Protein AF-A0A535M8W9-F1 (afdb_monomer_lite)

pLDDT: mean 73.96, std 9.8, range [46.84, 91.44]

Structure (mmCIF, N/CA/C/O backbone):
data_AF-A0A535M8W9-F1
#
_entry.id   AF-A0A535M8W9-F1
#
loop_
_atom_site.group_PDB
_atom_site.id
_atom_site.type_symbol
_atom_site.label_atom_id
_atom_site.label_alt_id
_atom_site.label_comp_id
_atom_site.label_asym_id
_atom_site.label_entity_id
_atom_site.label_seq_id
_atom_site.pdbx_PDB_ins_code
_atom_site.Cartn_x
_atom_site.Cartn_y
_atom_site.Cartn_z
_atom_site.occupancy
_atom_site.B_iso_or_equiv
_atom_site.auth_seq_id
_atom_site.auth_comp_id
_atom_site.auth_asym_id
_atom_site.auth_atom_id
_atom_site.pdbx_PDB_model_num
ATOM 1 N N . MET A 1 1 ? 6.284 -7.553 -23.429 1.00 46.84 1 MET A N 1
ATOM 2 C CA . MET A 1 1 ? 5.175 -8.367 -22.870 1.00 46.84 1 MET A CA 1
ATOM 3 C C . MET A 1 1 ? 5.390 -8.803 -21.412 1.00 46.84 1 MET A C 1
ATOM 5 O O . MET A 1 1 ? 4.402 -9.049 -20.735 1.00 46.84 1 MET A O 1
ATOM 9 N N . THR A 1 2 ? 6.622 -8.882 -20.888 1.00 54.06 2 THR A N 1
ATOM 10 C CA . THR A 1 2 ? 6.913 -9.329 -19.504 1.00 54.06 2 THR A CA 1
ATOM 11 C C . THR A 1 2 ? 6.487 -8.326 -18.425 1.00 54.06 2 THR A C 1
ATOM 13 O O . THR A 1 2 ? 5.847 -8.709 -17.450 1.00 54.06 2 THR A O 1
ATOM 16 N N . ALA A 1 3 ? 6.738 -7.032 -18.641 1.00 58.00 3 ALA A N 1
ATOM 17 C CA . ALA A 1 3 ? 6.417 -5.979 -17.673 1.00 58.00 3 ALA A CA 1
ATOM 18 C C . ALA A 1 3 ? 4.912 -5.873 -17.338 1.00 58.00 3 ALA A C 1
ATOM 20 O O . ALA A 1 3 ? 4.556 -5.556 -16.202 1.00 58.00 3 ALA A O 1
ATOM 21 N N . ASP A 1 4 ? 4.031 -6.169 -18.302 1.00 67.12 4 ASP A N 1
ATOM 22 C CA . ASP A 1 4 ? 2.573 -6.158 -18.107 1.00 67.12 4 ASP A CA 1
ATOM 23 C C . ASP A 1 4 ? 2.103 -7.270 -17.171 1.00 67.12 4 ASP A C 1
ATOM 25 O O . ASP A 1 4 ? 1.232 -7.054 -16.330 1.00 67.12 4 ASP A O 1
ATOM 29 N N . ARG A 1 5 ? 2.715 -8.457 -17.263 1.00 72.81 5 ARG A N 1
ATOM 30 C CA . ARG A 1 5 ? 2.385 -9.573 -16.368 1.00 72.81 5 ARG A CA 1
ATOM 31 C C . ARG A 1 5 ? 2.795 -9.265 -14.933 1.00 72.81 5 ARG A C 1
ATOM 33 O O . ARG A 1 5 ? 2.030 -9.563 -14.020 1.00 72.81 5 ARG A O 1
ATOM 40 N N . THR A 1 6 ? 3.948 -8.630 -14.729 1.00 73.88 6 THR A N 1
ATOM 41 C CA . THR A 1 6 ? 4.420 -8.216 -13.400 1.00 73.88 6 THR A CA 1
ATOM 42 C C . THR A 1 6 ? 3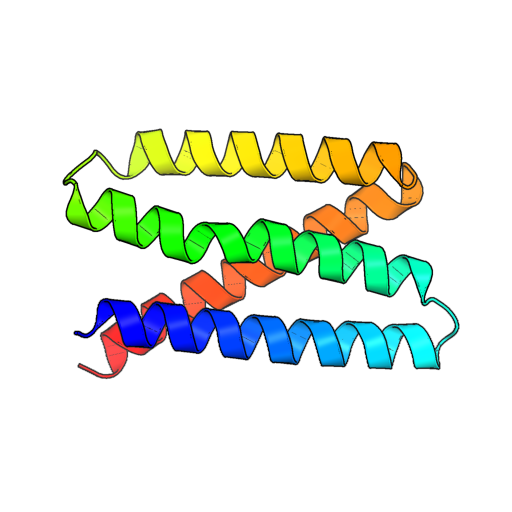.478 -7.203 -12.757 1.00 73.88 6 THR A C 1
ATOM 44 O O . THR A 1 6 ? 3.062 -7.395 -11.617 1.00 73.88 6 THR A O 1
ATOM 47 N N . VAL A 1 7 ? 3.078 -6.162 -13.497 1.00 73.06 7 VAL A N 1
ATOM 48 C CA . VAL A 1 7 ? 2.134 -5.149 -12.995 1.00 73.06 7 VAL A CA 1
ATOM 49 C C . VAL A 1 7 ? 0.763 -5.766 -12.729 1.00 73.06 7 VAL A C 1
ATOM 51 O O . VAL A 1 7 ? 0.189 -5.526 -11.672 1.00 73.06 7 VAL A O 1
ATOM 54 N N . ARG A 1 8 ? 0.264 -6.629 -13.621 1.00 78.38 8 ARG A N 1
ATOM 55 C CA . ARG A 1 8 ? -1.005 -7.343 -13.413 1.00 78.38 8 ARG A CA 1
ATOM 56 C C . ARG A 1 8 ? -0.966 -8.236 -12.172 1.00 78.38 8 ARG A C 1
ATOM 58 O O . ARG A 1 8 ? -1.919 -8.236 -11.403 1.00 78.38 8 ARG A O 1
ATOM 65 N N . THR A 1 9 ? 0.130 -8.962 -11.958 1.00 79.38 9 THR A N 1
ATOM 66 C CA . THR A 1 9 ? 0.308 -9.826 -10.779 1.00 79.38 9 THR A CA 1
ATOM 67 C C . THR A 1 9 ? 0.365 -8.999 -9.501 1.00 79.38 9 THR A C 1
ATOM 69 O O . THR A 1 9 ? -0.302 -9.343 -8.532 1.00 79.38 9 THR A O 1
ATOM 72 N N . ALA A 1 10 ? 1.089 -7.875 -9.516 1.00 76.19 10 ALA A N 1
ATOM 73 C CA . ALA A 1 10 ? 1.133 -6.950 -8.391 1.00 76.19 10 ALA A CA 1
ATOM 74 C C . ALA A 1 10 ? -0.259 -6.383 -8.074 1.00 76.19 10 ALA A C 1
ATOM 76 O O . ALA A 1 10 ? -0.684 -6.466 -6.932 1.00 76.19 10 ALA A O 1
ATOM 77 N N . ILE A 1 11 ? -1.003 -5.899 -9.077 1.00 78.38 11 ILE A N 1
ATOM 78 C CA . ILE A 1 11 ? -2.366 -5.370 -8.896 1.00 78.38 11 ILE A CA 1
ATOM 79 C C . ILE A 1 11 ? -3.294 -6.429 -8.291 1.00 78.38 11 ILE A C 1
ATOM 81 O O . ILE A 1 11 ? -3.999 -6.140 -7.327 1.00 78.38 11 ILE A O 1
ATOM 85 N N . VAL A 1 12 ? -3.282 -7.655 -8.825 1.00 82.44 12 VAL A N 1
ATOM 86 C CA . VAL A 1 12 ? -4.119 -8.751 -8.311 1.00 82.44 12 VAL A CA 1
ATOM 87 C C . VAL A 1 12 ? -3.722 -9.113 -6.880 1.00 82.44 12 VAL A C 1
ATOM 89 O O . VAL A 1 12 ? -4.594 -9.232 -6.026 1.00 82.44 12 VAL A O 1
ATOM 92 N N . ALA A 1 13 ? -2.425 -9.233 -6.590 1.00 82.12 13 ALA A N 1
ATOM 93 C CA . ALA A 1 13 ? -1.941 -9.531 -5.245 1.00 82.12 13 ALA A CA 1
ATOM 94 C C . ALA A 1 13 ? -2.315 -8.426 -4.245 1.00 82.12 13 ALA A C 1
ATOM 96 O O . ALA A 1 13 ? -2.795 -8.726 -3.155 1.00 82.12 13 ALA A O 1
ATOM 97 N N . THR A 1 14 ? -2.169 -7.152 -4.619 1.00 80.69 14 THR A N 1
ATOM 98 C CA . THR A 1 14 ? -2.563 -6.029 -3.760 1.00 80.69 14 THR A CA 1
ATOM 99 C C . THR A 1 14 ? -4.073 -5.985 -3.539 1.00 80.69 14 THR A C 1
ATOM 101 O O . THR A 1 14 ? -4.500 -5.740 -2.415 1.00 80.69 14 THR A O 1
ATOM 104 N N . ALA A 1 15 ? -4.885 -6.289 -4.556 1.00 80.88 15 ALA A N 1
ATOM 105 C CA . ALA A 1 15 ? -6.339 -6.377 -4.415 1.00 80.88 15 ALA A CA 1
ATOM 106 C C . ALA A 1 15 ? -6.764 -7.514 -3.471 1.00 80.88 15 ALA A C 1
ATOM 108 O O . ALA A 1 15 ? -7.621 -7.311 -2.615 1.00 80.88 15 ALA A O 1
ATOM 109 N N . VAL A 1 16 ? -6.136 -8.691 -3.576 1.00 86.69 16 VAL A N 1
ATOM 110 C CA . VAL A 1 16 ? -6.386 -9.819 -2.663 1.00 86.69 16 VAL A CA 1
ATOM 111 C C . VAL A 1 16 ? -6.025 -9.447 -1.224 1.00 86.69 16 VAL A C 1
ATOM 113 O O . VAL A 1 16 ? -6.806 -9.710 -0.311 1.00 86.69 16 VAL A O 1
ATOM 116 N N . VAL A 1 17 ? -4.874 -8.798 -1.020 1.00 84.94 17 VAL A N 1
ATOM 117 C CA . VAL A 1 17 ? -4.452 -8.332 0.309 1.00 84.94 17 VAL A CA 1
ATOM 118 C C . VAL A 1 17 ? -5.418 -7.285 0.863 1.00 84.94 17 VAL A C 1
ATOM 120 O O . VAL A 1 17 ? -5.790 -7.398 2.025 1.00 84.94 17 VAL A O 1
ATOM 123 N N . ALA A 1 18 ? -5.876 -6.329 0.052 1.00 81.19 18 ALA A N 1
ATOM 124 C CA . ALA A 1 18 ? -6.853 -5.326 0.480 1.00 81.19 18 ALA A CA 1
ATOM 125 C C . ALA A 1 18 ? -8.170 -5.975 0.937 1.00 81.19 18 ALA A C 1
ATOM 127 O O . ALA A 1 18 ? -8.629 -5.757 2.054 1.00 81.19 18 ALA A O 1
ATOM 128 N N . VAL A 1 19 ? -8.728 -6.892 0.135 1.00 86.38 19 VAL A N 1
ATOM 129 C CA . VAL A 1 19 ? -9.951 -7.624 0.513 1.00 86.38 19 VAL A CA 1
ATOM 130 C C . VAL A 1 19 ? -9.756 -8.411 1.814 1.00 86.38 19 VAL A C 1
ATOM 132 O O . VAL A 1 19 ? -10.630 -8.387 2.682 1.00 86.38 19 VAL A O 1
ATOM 135 N N . ALA A 1 20 ? -8.609 -9.076 1.985 1.00 88.19 20 ALA A N 1
ATOM 136 C CA . ALA A 1 20 ? -8.302 -9.826 3.202 1.00 88.19 20 ALA A CA 1
ATOM 137 C C . ALA A 1 20 ? -8.163 -8.916 4.435 1.00 88.19 20 ALA A C 1
ATOM 139 O O . ALA A 1 20 ? -8.682 -9.243 5.503 1.00 88.19 20 ALA A O 1
ATOM 140 N N . VAL A 1 21 ? -7.500 -7.765 4.291 1.00 84.94 21 VAL A N 1
ATOM 141 C CA . VAL A 1 21 ? -7.336 -6.771 5.361 1.00 84.94 21 VAL A CA 1
ATOM 142 C C . VAL A 1 21 ? -8.682 -6.178 5.757 1.00 84.94 21 VAL A C 1
ATOM 144 O O . VAL A 1 21 ? -8.987 -6.110 6.951 1.00 84.94 21 VAL A O 1
ATOM 147 N N . LEU A 1 22 ? -9.511 -5.803 4.782 1.00 83.94 22 LEU A N 1
ATOM 148 C CA . LEU A 1 22 ? -10.836 -5.252 5.035 1.00 83.94 22 LEU A CA 1
ATOM 149 C C . LEU A 1 22 ? -11.734 -6.266 5.746 1.00 83.94 22 LEU A C 1
ATOM 151 O O . LEU A 1 22 ? -12.339 -5.929 6.763 1.00 83.94 22 LEU A O 1
ATOM 155 N N . ALA A 1 23 ? -11.775 -7.513 5.267 1.00 86.44 23 ALA A N 1
ATOM 156 C CA . ALA A 1 23 ? -12.553 -8.587 5.883 1.00 86.44 23 ALA A CA 1
ATOM 157 C C . ALA A 1 23 ? -12.065 -8.903 7.308 1.00 86.44 23 ALA A C 1
ATOM 159 O O . ALA A 1 23 ? -12.870 -9.008 8.236 1.00 86.44 23 ALA A O 1
ATOM 160 N N . GLY A 1 24 ? -10.745 -8.981 7.506 1.00 86.69 24 GLY A N 1
ATOM 161 C CA . GLY A 1 24 ? -10.137 -9.211 8.814 1.00 86.69 24 GLY A CA 1
ATOM 162 C C . GLY A 1 24 ? -10.449 -8.088 9.804 1.00 86.69 24 GLY A C 1
ATOM 163 O O . GLY A 1 24 ? -10.927 -8.348 10.907 1.00 86.69 24 GLY A O 1
ATOM 164 N N . MET A 1 25 ? -10.269 -6.828 9.403 1.00 84.25 25 MET A N 1
ATOM 165 C CA . MET A 1 25 ? -10.563 -5.675 10.261 1.00 84.25 25 MET A CA 1
ATOM 166 C C . MET A 1 25 ? -12.060 -5.483 10.515 1.00 84.25 25 MET A C 1
ATOM 168 O O . MET A 1 25 ? -12.439 -5.067 11.612 1.00 84.25 25 MET A O 1
ATOM 172 N N . ALA A 1 26 ? -12.918 -5.818 9.549 1.00 85.62 26 ALA A N 1
ATOM 173 C CA . ALA A 1 26 ? -14.365 -5.844 9.741 1.00 85.62 26 ALA A CA 1
ATOM 174 C C . ALA A 1 26 ? -14.773 -6.877 10.801 1.00 85.62 26 ALA A C 1
ATOM 176 O O . ALA A 1 26 ? -15.582 -6.561 11.672 1.00 85.62 26 ALA A O 1
ATOM 177 N N . SER A 1 27 ? -14.166 -8.071 10.784 1.00 91.44 27 SER A N 1
ATOM 178 C CA . SER A 1 27 ? -14.493 -9.153 11.726 1.00 91.44 27 SER A CA 1
ATOM 179 C C . SER A 1 27 ? -14.202 -8.813 13.194 1.00 91.44 27 SER A C 1
ATOM 181 O O . SER A 1 27 ? -14.888 -9.308 14.083 1.00 91.44 27 SER A O 1
ATOM 183 N N . ILE A 1 28 ? -13.247 -7.912 13.454 1.00 90.81 28 ILE A N 1
ATOM 184 C CA . ILE A 1 28 ? -12.915 -7.417 14.802 1.00 90.81 28 ILE A CA 1
ATOM 185 C C . ILE A 1 28 ? -13.547 -6.049 15.119 1.00 90.81 28 ILE A C 1
ATOM 187 O O . ILE A 1 28 ? -13.138 -5.378 16.066 1.00 90.81 28 ILE A O 1
ATOM 191 N N . GLY A 1 29 ? -14.510 -5.590 14.308 1.00 86.19 29 GLY A N 1
ATOM 192 C CA . GLY A 1 29 ? -15.229 -4.326 14.518 1.00 86.19 29 GLY A CA 1
ATOM 193 C C . GLY A 1 29 ? -14.410 -3.058 14.239 1.00 86.19 29 GLY A C 1
ATOM 194 O O . GLY A 1 29 ? -14.831 -1.954 14.582 1.00 86.19 29 GLY A O 1
ATOM 195 N N . ARG A 1 30 ? -13.240 -3.177 13.601 1.00 86.38 30 ARG A N 1
ATOM 196 C CA . ARG A 1 30 ? -12.311 -2.067 13.314 1.00 86.38 30 ARG A CA 1
ATOM 197 C C . ARG A 1 30 ? -12.325 -1.658 11.841 1.00 86.38 30 ARG A C 1
ATOM 199 O O . ARG A 1 30 ? -11.282 -1.376 11.253 1.00 86.38 30 ARG A O 1
ATOM 206 N N . LEU A 1 31 ? -13.513 -1.550 11.246 1.00 84.69 31 LEU A N 1
ATOM 207 C CA . LEU A 1 31 ? -13.680 -1.263 9.815 1.00 84.69 31 LEU A CA 1
ATOM 208 C C . LEU A 1 31 ? -12.954 0.020 9.363 1.00 84.69 31 LEU A C 1
ATOM 210 O O . LEU A 1 31 ? -12.312 0.034 8.318 1.00 84.69 31 LEU A O 1
ATOM 214 N N . ARG A 1 32 ? -12.976 1.081 10.184 1.00 81.69 32 ARG A N 1
ATOM 215 C CA . ARG A 1 32 ? -12.277 2.349 9.884 1.00 81.69 32 ARG A CA 1
ATOM 216 C C . ARG A 1 32 ? -10.757 2.179 9.788 1.00 81.69 32 ARG A C 1
ATOM 218 O O . ARG A 1 32 ? -10.125 2.845 8.977 1.00 81.69 32 ARG A O 1
ATOM 225 N N . ALA A 1 33 ? -10.181 1.285 10.593 1.00 80.94 33 ALA A N 1
ATOM 226 C CA . ALA A 1 33 ? -8.757 0.970 10.547 1.00 80.94 33 ALA A CA 1
ATOM 227 C C . ALA A 1 33 ? -8.410 0.168 9.280 1.00 80.94 33 ALA A C 1
ATOM 229 O O . ALA A 1 33 ? -7.417 0.470 8.623 1.00 80.94 33 ALA A O 1
ATOM 230 N N . GLY A 1 34 ? -9.266 -0.789 8.901 1.00 81.56 34 GLY A N 1
ATOM 231 C CA . GLY A 1 34 ? -9.139 -1.530 7.640 1.00 81.56 34 GLY A CA 1
ATOM 232 C C . GLY A 1 34 ? -9.181 -0.616 6.417 1.00 81.56 34 GLY A C 1
ATOM 233 O O . GLY A 1 34 ? -8.290 -0.678 5.579 1.00 81.56 34 GLY A O 1
ATOM 234 N N . LEU A 1 35 ? -10.140 0.312 6.371 1.00 82.81 35 LEU A N 1
ATOM 235 C CA . LEU A 1 35 ? -10.251 1.288 5.284 1.00 82.81 35 LEU A CA 1
ATOM 236 C C . LEU A 1 35 ? -9.019 2.195 5.174 1.00 82.81 35 LEU A C 1
ATOM 238 O O . LEU A 1 35 ? -8.581 2.485 4.067 1.00 82.81 35 LEU A O 1
ATOM 242 N N . ALA A 1 36 ? -8.435 2.628 6.298 1.00 82.88 36 ALA A N 1
ATOM 243 C CA . ALA A 1 36 ? -7.203 3.419 6.282 1.00 82.88 36 ALA A CA 1
ATOM 244 C C . ALA A 1 36 ? -6.016 2.626 5.698 1.00 82.88 36 ALA A C 1
ATOM 246 O O . ALA A 1 36 ? -5.246 3.157 4.897 1.00 82.88 36 ALA A O 1
ATOM 247 N N . LEU A 1 37 ? -5.894 1.347 6.059 1.00 82.00 37 LEU A N 1
ATOM 248 C CA . LEU A 1 37 ? -4.891 0.434 5.505 1.00 82.00 37 LEU A CA 1
ATOM 249 C C . LEU A 1 37 ? -5.069 0.229 3.996 1.00 82.00 37 LEU A C 1
ATOM 251 O O . LEU A 1 37 ? -4.106 0.363 3.240 1.00 82.00 37 LEU A O 1
ATOM 255 N N . ASP A 1 38 ? -6.296 -0.041 3.555 1.00 85.38 38 ASP A N 1
ATOM 256 C CA . ASP A 1 38 ? -6.628 -0.241 2.141 1.00 85.38 38 ASP A CA 1
ATOM 257 C C . ASP A 1 38 ? -6.361 1.005 1.309 1.00 85.38 38 ASP A C 1
ATOM 259 O O . ASP A 1 38 ? -5.841 0.924 0.197 1.00 85.38 38 ASP A O 1
ATOM 263 N N . LEU A 1 39 ? -6.644 2.179 1.869 1.00 82.75 39 LEU A N 1
ATOM 264 C CA . LEU A 1 39 ? -6.335 3.446 1.226 1.00 82.75 39 LEU A CA 1
ATOM 265 C C . LEU A 1 39 ? -4.822 3.587 1.000 1.00 82.75 39 LEU A C 1
ATOM 267 O O . LEU A 1 39 ? -4.384 3.960 -0.089 1.00 82.75 39 LEU A O 1
ATOM 271 N N . GLY A 1 40 ? -4.019 3.192 1.990 1.00 80.19 40 GLY A N 1
ATOM 272 C CA . GLY A 1 40 ? -2.570 3.077 1.854 1.00 80.19 40 GLY A CA 1
ATOM 273 C C . GLY A 1 40 ? -2.142 2.071 0.782 1.00 80.19 40 GLY A C 1
ATOM 274 O O . GLY A 1 40 ? -1.278 2.380 -0.037 1.00 80.19 40 GLY A O 1
ATOM 275 N N . LEU A 1 41 ? -2.766 0.890 0.738 1.00 80.88 41 LEU A N 1
ATOM 276 C CA . LEU A 1 41 ? -2.498 -0.138 -0.276 1.00 80.88 41 LEU A CA 1
ATOM 277 C C . LEU A 1 41 ? -2.780 0.376 -1.693 1.00 80.88 41 LEU A C 1
ATOM 279 O O . LEU A 1 41 ? -1.962 0.174 -2.587 1.00 80.88 41 LEU A O 1
ATOM 283 N N . VAL A 1 42 ? -3.891 1.087 -1.901 1.00 81.19 42 VAL A N 1
ATOM 284 C CA . VAL A 1 42 ? -4.259 1.675 -3.201 1.00 81.19 42 VAL A CA 1
ATOM 285 C C . VAL A 1 42 ? -3.252 2.744 -3.627 1.00 81.19 42 VAL A C 1
ATOM 287 O O . VAL A 1 42 ? -2.753 2.710 -4.755 1.00 81.19 42 VAL A O 1
ATOM 290 N N . ILE A 1 43 ? -2.898 3.658 -2.719 1.00 79.19 43 ILE A N 1
ATOM 291 C CA . ILE A 1 43 ? -1.879 4.691 -2.965 1.00 79.19 43 ILE A CA 1
ATOM 292 C C . ILE A 1 43 ? -0.541 4.033 -3.316 1.00 79.19 43 ILE A C 1
ATOM 294 O O . ILE A 1 43 ? 0.100 4.378 -4.310 1.00 79.19 43 ILE A O 1
ATOM 298 N N . GLY A 1 44 ? -0.127 3.044 -2.527 1.00 77.31 44 GLY A N 1
ATOM 299 C CA . GLY A 1 44 ? 1.118 2.327 -2.740 1.00 77.31 44 GLY A CA 1
ATOM 300 C C . GLY A 1 44 ? 1.119 1.481 -4.014 1.00 77.31 44 GLY A C 1
ATOM 301 O O . GLY A 1 44 ? 2.174 1.367 -4.628 1.00 77.31 44 GLY A O 1
ATOM 302 N N . ALA A 1 45 ? -0.022 0.952 -4.467 1.00 75.62 45 ALA A N 1
ATOM 303 C CA . ALA A 1 45 ? -0.147 0.181 -5.710 1.00 75.62 45 ALA A CA 1
ATOM 304 C C . ALA A 1 45 ? 0.034 1.047 -6.963 1.00 75.62 45 ALA A C 1
ATOM 306 O O . ALA A 1 45 ? 0.596 0.585 -7.963 1.00 75.62 45 ALA A O 1
ATOM 307 N N . ALA A 1 46 ? -0.373 2.321 -6.899 1.00 74.06 46 ALA A N 1
ATOM 308 C CA . ALA A 1 46 ? -0.203 3.286 -7.988 1.00 74.06 46 ALA A CA 1
ATOM 309 C C . ALA A 1 46 ? 1.274 3.492 -8.383 1.00 74.06 46 ALA A C 1
ATOM 311 O O . ALA A 1 46 ? 1.575 3.928 -9.497 1.00 74.06 46 ALA A O 1
ATOM 312 N N . ASN A 1 47 ? 2.212 3.092 -7.516 1.00 72.12 47 ASN A N 1
ATOM 313 C CA . ASN A 1 47 ? 3.629 3.014 -7.846 1.00 72.12 47 ASN A CA 1
ATOM 314 C C . ASN A 1 47 ? 3.923 2.132 -9.067 1.00 72.12 47 ASN A C 1
ATOM 316 O O . ASN A 1 47 ? 4.722 2.513 -9.922 1.00 72.12 47 ASN A O 1
ATOM 320 N N . GLY A 1 48 ? 3.333 0.940 -9.155 1.00 68.06 48 GLY A N 1
ATOM 321 C CA . GLY A 1 48 ? 3.711 -0.061 -10.160 1.00 68.06 48 GLY A CA 1
ATOM 322 C C . GLY A 1 48 ? 3.709 0.460 -11.600 1.00 68.06 48 GLY A C 1
ATOM 323 O O . GLY A 1 48 ? 4.754 0.424 -12.260 1.00 68.06 48 GLY A O 1
ATOM 324 N N . PRO A 1 49 ? 2.584 1.024 -12.071 1.00 66.75 49 PRO A N 1
ATOM 325 C CA . PRO A 1 49 ? 2.479 1.621 -13.401 1.00 66.75 49 PRO A CA 1
ATOM 326 C C . PRO A 1 49 ? 3.491 2.747 -13.647 1.00 66.75 49 PRO A C 1
ATOM 328 O O . PRO A 1 49 ? 4.059 2.844 -14.736 1.00 66.75 49 PRO A O 1
ATOM 331 N N . MET A 1 50 ? 3.776 3.575 -12.635 1.00 66.06 50 MET A N 1
ATOM 332 C CA . MET A 1 50 ? 4.758 4.655 -12.760 1.00 66.06 50 MET A CA 1
ATOM 333 C C . MET A 1 50 ? 6.190 4.117 -12.931 1.00 66.06 50 MET A C 1
ATOM 335 O O . MET A 1 50 ? 6.955 4.721 -13.676 1.00 66.06 50 MET A O 1
ATOM 339 N N . ILE A 1 51 ? 6.570 2.982 -12.307 1.00 66.50 51 ILE A N 1
ATOM 340 C CA . ILE A 1 51 ? 7.924 2.392 -12.485 1.00 66.50 51 ILE A CA 1
ATOM 341 C C . ILE A 1 51 ? 8.063 1.940 -13.928 1.00 66.50 51 ILE A C 1
ATOM 343 O O . ILE A 1 51 ? 9.069 2.203 -14.581 1.00 66.50 51 ILE A O 1
ATOM 347 N N . GLN A 1 52 ? 7.015 1.294 -14.432 1.00 66.75 52 GLN A N 1
ATOM 348 C CA . GLN A 1 52 ? 6.981 0.788 -15.791 1.00 66.75 52 GLN A CA 1
ATOM 349 C C . GLN A 1 52 ? 7.093 1.921 -16.821 1.00 66.75 52 GLN A C 1
ATOM 351 O O . GLN A 1 52 ? 7.781 1.774 -17.830 1.00 66.75 52 GLN A O 1
ATOM 356 N N . ARG A 1 53 ? 6.459 3.070 -16.552 1.00 64.94 53 ARG A N 1
ATOM 357 C CA . ARG A 1 53 ? 6.530 4.251 -17.421 1.00 64.94 53 ARG A CA 1
ATOM 358 C C . ARG A 1 53 ? 7.924 4.882 -17.418 1.00 64.94 53 ARG A C 1
ATOM 360 O O . ARG A 1 53 ? 8.424 5.214 -18.486 1.00 64.94 53 ARG A O 1
ATOM 367 N N . SER A 1 54 ? 8.581 4.971 -16.261 1.00 58.66 54 SER A N 1
ATOM 368 C CA . SER A 1 54 ? 9.967 5.456 -16.154 1.00 58.66 54 SER A CA 1
ATOM 369 C C . SER A 1 54 ? 10.980 4.523 -16.822 1.00 58.66 54 SER A C 1
ATOM 371 O O . SER A 1 54 ? 11.850 5.008 -17.539 1.00 58.66 54 SER A O 1
ATOM 373 N N . LEU A 1 55 ? 10.820 3.199 -16.662 1.00 64.75 55 LEU A N 1
ATOM 374 C CA . LEU A 1 55 ? 11.612 2.172 -17.361 1.00 64.75 55 LEU A CA 1
ATOM 375 C C . LEU A 1 55 ? 11.544 2.332 -18.878 1.00 64.75 55 LEU A C 1
ATOM 377 O O . LEU A 1 55 ? 12.568 2.273 -19.549 1.00 64.75 55 LEU A O 1
ATOM 381 N N . ARG A 1 56 ? 10.345 2.568 -19.421 1.00 64.50 56 ARG A N 1
ATOM 382 C CA . ARG A 1 56 ? 10.154 2.772 -20.865 1.00 64.50 56 ARG A CA 1
ATOM 383 C C . ARG A 1 56 ? 10.750 4.084 -21.378 1.00 64.50 56 ARG A C 1
ATOM 385 O O . ARG A 1 56 ? 11.044 4.170 -22.561 1.00 64.50 56 ARG A O 1
ATOM 392 N N . LEU A 1 57 ? 10.907 5.088 -20.516 1.00 60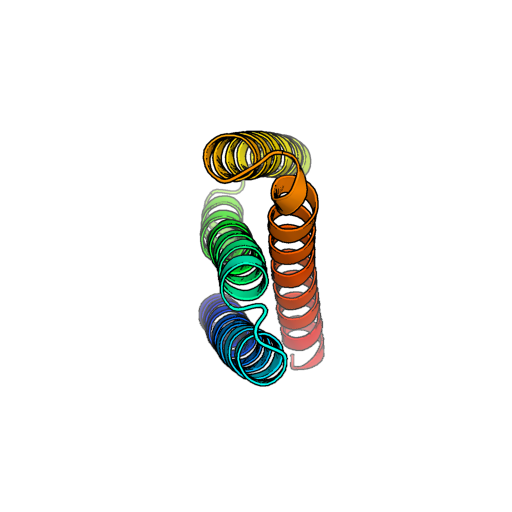.44 57 LEU A N 1
ATOM 393 C CA . LEU A 1 57 ? 11.420 6.412 -20.879 1.00 60.44 57 LEU A CA 1
ATOM 394 C C . LEU A 1 57 ? 12.936 6.559 -20.665 1.00 60.44 57 LEU A C 1
ATOM 396 O O . LEU A 1 57 ? 13.467 7.637 -20.912 1.00 60.44 57 LEU A O 1
ATOM 400 N N . GLY A 1 58 ? 13.636 5.516 -20.195 1.00 56.09 58 GLY A N 1
ATOM 401 C CA . GLY A 1 58 ? 15.091 5.547 -19.981 1.00 56.09 58 GLY A CA 1
ATOM 402 C C . GLY A 1 58 ? 15.558 6.563 -18.929 1.00 56.09 58 GLY A C 1
ATOM 403 O O . GLY A 1 58 ? 16.741 6.887 -18.870 1.00 56.09 58 GLY A O 1
ATOM 404 N N . MET A 1 59 ? 14.645 7.089 -18.104 1.00 57.28 59 MET A N 1
ATOM 405 C CA . MET A 1 59 ? 14.967 8.095 -17.090 1.00 57.28 59 MET A CA 1
ATOM 406 C C . MET A 1 59 ? 15.681 7.470 -15.887 1.00 57.28 59 MET A C 1
ATOM 408 O O . MET A 1 59 ? 15.320 6.384 -15.431 1.00 57.28 59 MET A O 1
ATOM 412 N N . GLY A 1 60 ? 16.666 8.192 -15.339 1.00 54.59 60 GLY A N 1
ATOM 413 C CA . GLY A 1 60 ? 17.483 7.755 -14.206 1.00 54.59 60 GLY A CA 1
ATOM 414 C C . GLY A 1 60 ? 16.650 7.306 -13.000 1.00 54.59 60 GLY A C 1
ATOM 415 O O . GLY A 1 60 ? 15.960 8.104 -12.365 1.00 54.59 60 GLY A O 1
ATOM 416 N N . PHE A 1 61 ? 16.753 6.015 -12.671 1.00 55.38 61 PHE A N 1
ATOM 417 C CA . PHE A 1 61 ? 15.981 5.340 -11.623 1.00 55.38 61 PHE A CA 1
ATOM 418 C C . PHE A 1 61 ? 16.074 6.000 -10.250 1.00 55.38 61 PHE A C 1
ATOM 420 O O . PHE A 1 61 ? 15.074 6.064 -9.538 1.00 55.38 61 PHE A O 1
ATOM 427 N N . GLY A 1 62 ? 17.254 6.503 -9.876 1.00 56.69 62 GLY A N 1
ATOM 428 C CA . GLY A 1 62 ? 17.501 7.023 -8.529 1.00 56.69 62 GLY A CA 1
ATOM 429 C C . GLY A 1 62 ? 16.651 8.249 -8.186 1.00 56.69 62 GLY A C 1
ATOM 430 O O . GLY A 1 62 ? 15.930 8.241 -7.188 1.00 56.69 62 GLY A O 1
ATOM 431 N N . ALA A 1 63 ? 16.679 9.279 -9.038 1.00 53.09 63 ALA A N 1
ATOM 432 C CA . ALA A 1 63 ? 15.991 10.544 -8.774 1.00 53.09 63 ALA A CA 1
ATOM 433 C C . ALA A 1 63 ? 14.462 10.400 -8.832 1.00 53.09 63 ALA A C 1
ATOM 435 O O . ALA A 1 63 ? 13.757 10.909 -7.962 1.00 53.09 63 ALA A O 1
ATOM 436 N N . LEU A 1 64 ? 13.936 9.643 -9.805 1.00 60.19 64 LEU A N 1
ATOM 437 C CA . LEU A 1 64 ? 12.492 9.418 -9.904 1.00 60.19 64 LEU A CA 1
ATOM 438 C C . LEU A 1 64 ? 11.948 8.545 -8.768 1.00 60.19 64 LEU A C 1
ATOM 440 O O . LEU A 1 64 ? 10.814 8.756 -8.344 1.00 60.19 64 LEU A O 1
ATOM 444 N N . SER A 1 65 ? 12.733 7.586 -8.266 1.00 58.69 65 SER A N 1
ATOM 445 C CA . SER A 1 65 ? 12.315 6.728 -7.153 1.00 58.69 65 SER A CA 1
ATOM 446 C C . SER A 1 65 ? 12.224 7.515 -5.842 1.00 58.69 65 SER A C 1
ATOM 448 O O . SER A 1 65 ? 11.222 7.407 -5.136 1.00 58.69 65 SER A O 1
ATOM 450 N N . MET A 1 66 ? 13.195 8.398 -5.563 1.00 56.66 66 MET A N 1
ATOM 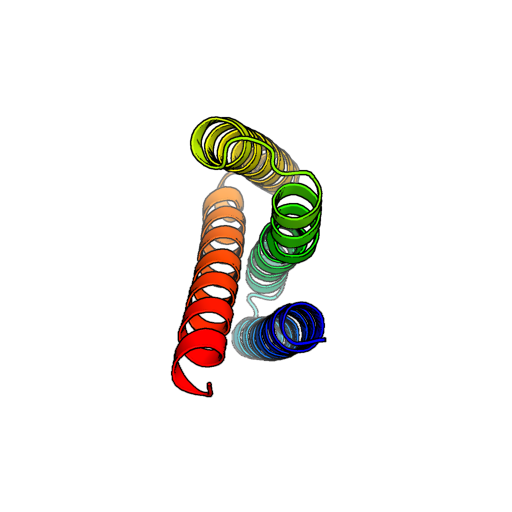451 C CA . MET A 1 66 ? 13.123 9.298 -4.404 1.00 56.66 66 MET A CA 1
ATOM 452 C C . MET A 1 66 ? 11.960 10.287 -4.498 1.00 56.66 66 MET A C 1
ATOM 454 O O . MET A 1 66 ? 11.226 10.443 -3.527 1.00 56.66 66 MET A O 1
ATOM 458 N N . VAL A 1 67 ? 11.735 10.902 -5.664 1.00 61.94 67 VAL A N 1
ATOM 459 C CA . VAL A 1 67 ? 10.596 11.816 -5.865 1.00 61.94 67 VAL A CA 1
ATOM 460 C C . VAL A 1 67 ? 9.268 11.086 -5.677 1.00 61.94 67 VAL A C 1
ATOM 462 O O . VAL A 1 67 ? 8.361 11.623 -5.049 1.00 61.94 67 VAL A O 1
ATOM 465 N N . ARG A 1 68 ? 9.138 9.843 -6.151 1.00 67.31 68 ARG A N 1
ATOM 466 C CA . ARG A 1 68 ? 7.903 9.072 -5.952 1.00 67.31 68 ARG A CA 1
ATOM 467 C C . ARG A 1 68 ? 7.681 8.651 -4.517 1.00 67.31 68 ARG A C 1
ATOM 469 O O . ARG A 1 68 ? 6.551 8.741 -4.050 1.00 67.31 68 ARG A O 1
ATOM 476 N N . LEU A 1 69 ? 8.731 8.217 -3.826 1.00 68.50 69 LEU A N 1
ATOM 477 C CA . LEU A 1 69 ? 8.645 7.922 -2.400 1.00 68.50 69 LEU A CA 1
ATOM 478 C C . LEU A 1 69 ? 8.260 9.170 -1.609 1.00 68.50 69 LEU A C 1
ATOM 480 O O . LEU A 1 69 ? 7.392 9.081 -0.745 1.00 68.50 69 LEU A O 1
ATOM 484 N N . LEU A 1 70 ? 8.827 10.330 -1.947 1.00 69.12 70 LEU A N 1
ATOM 485 C CA . LEU A 1 70 ? 8.487 11.604 -1.322 1.00 69.12 70 LEU A CA 1
ATOM 486 C C . LEU A 1 70 ? 7.024 11.984 -1.586 1.00 69.12 70 LEU A C 1
ATOM 488 O O . LEU A 1 70 ? 6.284 12.233 -0.641 1.00 69.12 70 LEU A O 1
ATOM 492 N N . VAL A 1 71 ? 6.575 11.952 -2.845 1.00 72.44 71 VAL A N 1
ATOM 493 C CA . VAL A 1 71 ? 5.189 12.279 -3.224 1.00 72.44 71 VAL A CA 1
ATOM 494 C C . VAL A 1 71 ? 4.200 11.331 -2.555 1.00 72.44 71 VAL A C 1
ATOM 496 O O . VAL A 1 71 ? 3.211 11.783 -1.990 1.00 72.44 71 VAL A O 1
ATOM 499 N N . LEU A 1 72 ? 4.466 10.027 -2.557 1.00 66.81 72 LEU A N 1
ATOM 500 C CA . LEU A 1 72 ? 3.562 9.060 -1.937 1.00 66.81 72 LEU A CA 1
ATOM 501 C C . LEU A 1 72 ? 3.569 9.136 -0.422 1.00 66.81 72 LEU A C 1
ATOM 503 O O . LEU A 1 72 ? 2.523 8.933 0.178 1.00 66.81 72 LEU A O 1
ATOM 507 N N . SER A 1 73 ? 4.701 9.475 0.191 1.00 66.69 73 SER A N 1
ATOM 508 C CA . SER A 1 73 ? 4.757 9.736 1.629 1.00 66.69 73 SER A CA 1
ATOM 509 C C . SER A 1 73 ? 3.958 10.987 1.979 1.00 66.69 73 SER A C 1
ATOM 511 O O . SER A 1 73 ? 3.152 10.948 2.899 1.00 66.69 73 SER A O 1
ATOM 513 N N . VAL A 1 74 ? 4.099 12.072 1.210 1.00 74.44 74 VAL A N 1
ATOM 514 C CA . VAL A 1 74 ? 3.327 13.311 1.407 1.00 74.44 74 VAL A CA 1
ATOM 515 C C . VAL A 1 74 ? 1.830 13.065 1.212 1.00 74.44 74 VAL A C 1
ATOM 517 O O . VAL A 1 74 ? 1.032 13.503 2.034 1.00 74.44 74 VAL A O 1
ATOM 520 N N . VAL A 1 75 ? 1.439 12.319 0.176 1.00 75.25 75 VAL A N 1
ATOM 521 C CA . VAL A 1 75 ? 0.035 11.960 -0.083 1.00 75.25 75 VAL A CA 1
ATOM 522 C C . VAL A 1 75 ? -0.512 11.051 1.019 1.00 75.25 75 VAL A C 1
ATOM 524 O O . VAL A 1 75 ? -1.610 11.292 1.512 1.00 75.25 75 VAL A O 1
ATOM 527 N N . ALA A 1 76 ? 0.252 10.046 1.452 1.00 66.94 76 ALA A N 1
ATOM 528 C CA . ALA A 1 76 ? -0.148 9.129 2.517 1.00 66.94 76 ALA A CA 1
ATOM 529 C C . ALA A 1 76 ? -0.291 9.834 3.869 1.00 66.94 76 ALA A C 1
ATOM 531 O O . ALA A 1 76 ? -1.278 9.621 4.569 1.00 66.94 76 ALA A O 1
ATOM 532 N N . VAL A 1 77 ? 0.660 10.704 4.217 1.00 69.44 77 VAL A N 1
ATOM 533 C CA . VAL A 1 77 ? 0.600 11.524 5.431 1.00 69.44 77 VAL A CA 1
ATOM 534 C C . VAL A 1 77 ? -0.565 12.507 5.342 1.00 69.44 77 VAL A C 1
ATOM 536 O O . VAL A 1 77 ? -1.343 12.593 6.284 1.00 69.44 77 VAL A O 1
ATOM 539 N N . GLY A 1 78 ? -0.754 13.188 4.209 1.00 71.56 78 GLY A N 1
ATOM 540 C CA . GLY A 1 78 ? -1.861 14.125 4.002 1.00 71.56 78 GLY A CA 1
AT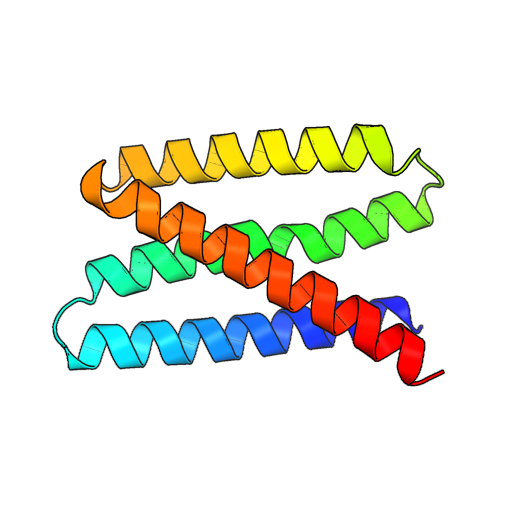OM 541 C C . GLY A 1 78 ? -3.237 13.466 4.136 1.00 71.56 78 GLY A C 1
ATOM 542 O O . GLY A 1 78 ? -4.085 13.960 4.876 1.00 71.56 78 GLY A O 1
ATOM 543 N N . LEU A 1 79 ? -3.447 12.314 3.490 1.00 70.19 79 LEU A N 1
ATOM 544 C CA . LEU A 1 79 ? -4.693 11.543 3.603 1.00 70.19 79 LEU A CA 1
ATOM 545 C C . LEU A 1 79 ? -4.880 10.943 4.998 1.00 70.19 79 LEU A C 1
ATOM 547 O O . LEU A 1 79 ? -5.983 10.985 5.539 1.00 70.19 79 LEU A O 1
ATOM 551 N N . GLY A 1 80 ? -3.808 10.432 5.604 1.00 60.38 80 GLY A N 1
ATOM 552 C CA . GLY A 1 80 ? -3.815 9.925 6.973 1.00 60.38 80 GLY A CA 1
ATOM 553 C C . GLY A 1 80 ? -4.229 10.990 7.985 1.00 60.38 80 GLY A C 1
ATOM 554 O O . GLY A 1 80 ? -5.120 10.750 8.796 1.00 60.38 80 GLY A O 1
ATOM 555 N N . LEU A 1 81 ? -3.642 12.186 7.899 1.00 65.81 81 LEU A N 1
ATOM 556 C CA . LEU A 1 81 ? -3.982 13.321 8.758 1.00 65.81 81 LEU A CA 1
ATOM 557 C C . LEU A 1 81 ? -5.409 13.831 8.516 1.00 65.81 81 LEU A C 1
ATOM 559 O O . LEU A 1 81 ? -6.085 14.177 9.482 1.00 65.81 81 LEU A O 1
ATOM 563 N N . ALA A 1 82 ? -5.888 13.829 7.267 1.00 70.38 82 ALA A N 1
ATOM 564 C CA . ALA A 1 82 ? -7.261 14.216 6.933 1.00 70.38 82 ALA A CA 1
ATOM 565 C C . ALA A 1 82 ? -8.321 13.234 7.474 1.00 70.38 82 ALA A C 1
ATOM 567 O O . ALA A 1 82 ? -9.433 13.646 7.797 1.00 70.38 82 ALA A O 1
ATOM 568 N N . LEU A 1 83 ? -7.989 11.942 7.591 1.00 65.94 83 LEU A N 1
ATOM 569 C CA . LEU A 1 83 ? -8.866 10.913 8.162 1.00 65.94 83 LEU A CA 1
ATOM 570 C C . LEU A 1 83 ? -8.846 10.920 9.696 1.00 65.94 83 LEU A C 1
ATOM 572 O O . LEU A 1 83 ? -9.898 10.953 10.333 1.00 65.94 83 LEU A O 1
ATOM 576 N N . SER A 1 84 ? -7.653 10.821 10.285 1.00 66.88 84 SER A N 1
ATOM 577 C CA . SER A 1 84 ? -7.382 10.971 11.718 1.00 66.88 84 SER A CA 1
ATOM 578 C C . SER A 1 84 ? -5.876 10.793 11.962 1.00 66.88 84 SER A C 1
ATOM 580 O O . SER A 1 84 ? -5.311 9.806 11.485 1.00 66.88 84 SER A O 1
ATOM 582 N N . PRO A 1 85 ? -5.225 11.619 12.802 1.00 70.94 85 PRO A N 1
ATOM 583 C CA . PRO A 1 85 ? -3.809 11.447 13.151 1.00 70.94 85 PRO A CA 1
ATOM 584 C C . PRO A 1 85 ? -3.470 10.045 13.683 1.00 70.94 85 PRO A C 1
ATOM 586 O O . PRO A 1 85 ? -2.390 9.519 13.427 1.00 70.94 85 PRO A O 1
ATOM 589 N N . SER A 1 86 ? -4.425 9.406 14.368 1.00 74.44 86 SER A N 1
ATOM 590 C CA . SER A 1 86 ? -4.296 8.036 14.882 1.00 74.44 86 SER A CA 1
ATOM 591 C C . SER A 1 86 ? -4.258 6.958 13.788 1.00 74.44 86 SER A C 1
ATOM 593 O O . SER A 1 86 ? -3.699 5.884 13.998 1.00 74.44 86 SER A O 1
ATOM 595 N N . LEU A 1 87 ? -4.824 7.242 12.611 1.00 72.19 87 LEU A N 1
ATOM 596 C CA . LEU A 1 87 ? -4.926 6.321 11.476 1.00 72.19 87 LEU A CA 1
ATOM 597 C C . LEU A 1 87 ? -3.830 6.547 10.427 1.00 72.19 87 LEU A C 1
ATOM 599 O O . LEU A 1 87 ? -3.624 5.682 9.578 1.00 72.19 87 LEU A O 1
ATOM 603 N N . ALA A 1 88 ? -3.093 7.660 10.495 1.00 73.12 88 ALA A N 1
ATOM 604 C CA . ALA A 1 88 ? -2.016 7.973 9.555 1.00 73.12 88 ALA A CA 1
ATOM 605 C C . ALA A 1 88 ? -0.943 6.871 9.491 1.00 73.12 88 ALA A C 1
ATOM 607 O O . ALA A 1 88 ? -0.467 6.523 8.410 1.00 73.12 88 ALA A O 1
ATOM 608 N N . TRP A 1 89 ? -0.636 6.248 10.632 1.00 77.62 89 TRP A N 1
ATOM 609 C CA . TRP A 1 89 ? 0.269 5.099 10.700 1.00 77.62 89 TRP A CA 1
ATOM 610 C C . TRP A 1 89 ? -0.246 3.874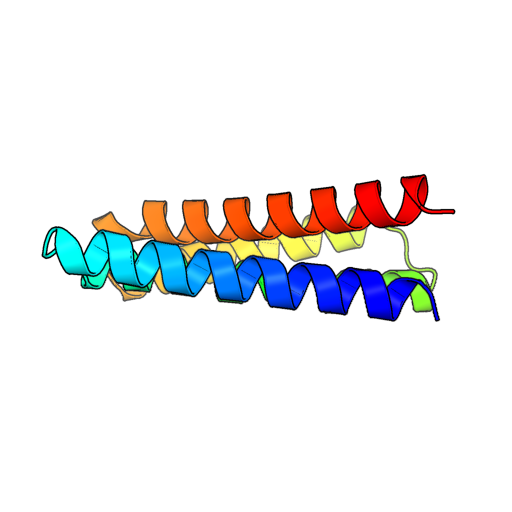 9.933 1.00 77.62 89 TRP A C 1
ATOM 612 O O . TRP A 1 89 ? 0.551 3.169 9.318 1.00 77.62 89 TRP A O 1
ATOM 622 N N . LEU A 1 90 ? -1.563 3.636 9.906 1.00 80.31 90 LEU A N 1
ATOM 623 C CA . LEU A 1 90 ? -2.150 2.535 9.135 1.00 80.31 90 LEU A CA 1
ATOM 624 C C . LEU A 1 90 ? -2.093 2.791 7.628 1.00 80.31 90 LEU A C 1
ATOM 626 O O . LEU A 1 90 ? -1.810 1.867 6.868 1.00 80.31 90 LEU A O 1
ATOM 630 N N . VAL A 1 91 ? -2.300 4.039 7.197 1.00 77.12 91 VAL A N 1
ATOM 631 C CA . VAL A 1 91 ? -2.147 4.418 5.783 1.00 77.12 91 VAL A CA 1
ATOM 632 C C . VAL A 1 91 ? -0.698 4.201 5.335 1.00 77.12 91 VAL A C 1
ATOM 634 O O . VAL A 1 91 ? -0.456 3.584 4.299 1.00 77.12 91 VAL A O 1
ATOM 637 N N . LEU A 1 92 ? 0.280 4.628 6.142 1.00 78.81 92 LEU A N 1
ATOM 638 C CA . LEU A 1 92 ? 1.702 4.390 5.867 1.00 78.81 92 LEU A CA 1
ATOM 639 C C . LEU A 1 92 ? 2.038 2.894 5.803 1.00 78.81 92 LEU A C 1
ATOM 641 O O . LEU A 1 92 ? 2.739 2.465 4.884 1.00 78.81 92 LEU A O 1
ATOM 645 N N . ALA A 1 93 ? 1.499 2.091 6.726 1.00 81.75 93 ALA A N 1
ATOM 646 C CA . ALA A 1 93 ? 1.663 0.638 6.707 1.00 81.75 93 ALA A CA 1
ATOM 647 C C . ALA A 1 93 ? 1.090 0.011 5.423 1.00 81.75 93 ALA A C 1
ATOM 649 O O . ALA A 1 93 ? 1.730 -0.853 4.823 1.00 81.75 93 ALA A O 1
ATOM 650 N N . GLY A 1 94 ? -0.067 0.487 4.952 1.00 82.44 94 GLY A N 1
ATOM 651 C CA . GLY A 1 94 ? -0.669 0.044 3.692 1.00 82.44 94 GLY A CA 1
ATOM 652 C C . GLY A 1 94 ? 0.191 0.378 2.473 1.00 82.44 94 GLY A C 1
ATOM 653 O O . GLY A 1 94 ? 0.415 -0.478 1.615 1.00 82.44 94 GLY A O 1
ATOM 654 N N . VAL A 1 95 ? 0.747 1.594 2.425 1.00 80.94 95 VAL A N 1
ATOM 655 C CA . VAL A 1 95 ? 1.664 2.013 1.351 1.00 80.94 95 VAL A CA 1
ATOM 656 C C . VAL A 1 95 ? 2.913 1.138 1.329 1.00 80.94 95 VAL A C 1
ATOM 658 O O . VAL A 1 95 ? 3.306 0.662 0.262 1.00 80.94 95 VAL A O 1
ATOM 661 N N . ALA A 1 96 ? 3.523 0.901 2.492 1.00 81.31 96 ALA A N 1
ATOM 662 C CA . ALA A 1 96 ? 4.687 0.030 2.613 1.00 81.31 96 ALA A CA 1
ATOM 663 C C . ALA A 1 96 ? 4.362 -1.404 2.165 1.00 81.31 96 ALA A C 1
ATOM 665 O O . ALA A 1 96 ? 5.108 -1.990 1.379 1.00 81.31 96 ALA A O 1
ATOM 666 N N . GLY A 1 97 ? 3.211 -1.941 2.582 1.00 83.44 97 GLY A N 1
ATOM 667 C CA . GLY A 1 97 ? 2.734 -3.262 2.171 1.00 83.44 97 GLY A CA 1
ATOM 668 C C . GLY A 1 97 ? 2.593 -3.393 0.653 1.00 83.44 97 GLY A C 1
ATOM 669 O O . GLY A 1 97 ? 3.121 -4.334 0.059 1.00 83.44 97 GLY A O 1
ATOM 670 N N . ALA A 1 98 ? 1.965 -2.418 -0.006 1.00 80.69 98 ALA A N 1
ATOM 671 C CA . ALA A 1 98 ? 1.852 -2.413 -1.464 1.00 80.69 98 ALA A CA 1
ATOM 672 C C . ALA A 1 98 ? 3.215 -2.352 -2.170 1.00 80.69 98 ALA A C 1
ATOM 674 O O . ALA A 1 98 ? 3.414 -3.023 -3.184 1.00 80.69 98 ALA A O 1
ATOM 675 N N . GLN A 1 99 ? 4.174 -1.593 -1.633 1.00 80.81 99 GLN A N 1
ATOM 676 C CA . GLN A 1 99 ? 5.528 -1.533 -2.190 1.00 80.81 99 GLN A CA 1
ATOM 677 C C . GLN A 1 99 ? 6.270 -2.867 -2.065 1.00 80.81 99 GLN A C 1
ATOM 679 O O . GLN A 1 99 ? 6.943 -3.272 -3.013 1.00 80.81 99 GLN A O 1
ATOM 684 N N . ILE A 1 100 ? 6.102 -3.581 -0.949 1.00 82.25 100 ILE A N 1
ATOM 685 C CA . ILE A 1 100 ? 6.662 -4.926 -0.761 1.00 82.25 100 ILE A CA 1
ATOM 686 C C . ILE A 1 100 ? 6.069 -5.896 -1.788 1.00 82.25 100 ILE A C 1
ATOM 688 O O . ILE A 1 100 ? 6.820 -6.611 -2.449 1.00 82.25 100 ILE A O 1
ATOM 692 N N . ILE A 1 101 ? 4.745 -5.883 -1.987 1.00 82.94 101 ILE A N 1
ATOM 693 C CA . ILE A 1 101 ? 4.069 -6.724 -2.993 1.00 82.94 101 ILE A CA 1
ATOM 694 C C . ILE A 1 101 ? 4.628 -6.448 -4.394 1.00 82.94 101 ILE A C 1
ATOM 696 O O . ILE A 1 101 ? 4.927 -7.375 -5.145 1.00 82.94 101 ILE A O 1
ATOM 700 N N . LEU A 1 102 ? 4.817 -5.173 -4.733 1.00 77.38 102 LEU A N 1
ATOM 701 C CA . LEU A 1 102 ? 5.412 -4.743 -5.996 1.00 77.38 102 LEU A CA 1
ATOM 702 C C . LEU A 1 102 ? 6.859 -5.217 -6.167 1.00 77.38 102 LEU A C 1
ATOM 704 O O . LEU A 1 102 ? 7.212 -5.718 -7.236 1.00 77.38 102 LEU A O 1
ATOM 708 N N . ALA A 1 103 ? 7.680 -5.096 -5.123 1.00 78.12 103 ALA A N 1
ATOM 709 C CA . ALA A 1 103 ? 9.061 -5.567 -5.127 1.00 78.12 103 ALA A CA 1
ATOM 710 C C . ALA A 1 103 ? 9.136 -7.091 -5.308 1.00 78.12 103 ALA A C 1
ATOM 712 O O . ALA A 1 103 ? 9.896 -7.576 -6.148 1.00 78.12 103 ALA A O 1
ATOM 713 N N . PHE A 1 104 ? 8.293 -7.841 -4.593 1.00 82.12 104 PHE A N 1
ATOM 714 C CA . PHE A 1 104 ? 8.194 -9.295 -4.727 1.00 82.12 104 PHE A CA 1
ATOM 715 C C . PHE A 1 104 ? 7.712 -9.722 -6.111 1.00 82.12 104 PHE A C 1
ATOM 717 O O . PHE A 1 104 ? 8.316 -10.609 -6.710 1.00 82.12 104 PHE A O 1
ATOM 724 N N . ALA A 1 105 ? 6.670 -9.085 -6.650 1.00 81.31 105 ALA A N 1
ATOM 725 C CA . ALA A 1 105 ? 6.179 -9.378 -7.995 1.00 81.31 105 ALA A CA 1
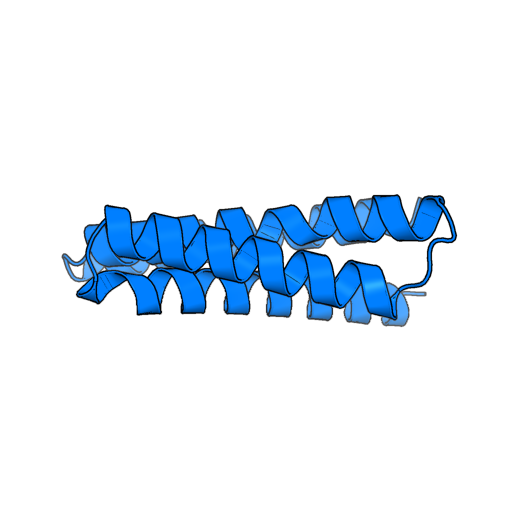ATOM 726 C C . ALA A 1 105 ? 7.265 -9.122 -9.055 1.00 81.31 105 ALA A C 1
ATOM 728 O O . ALA A 1 105 ? 7.434 -9.921 -9.978 1.00 81.31 105 ALA A O 1
ATOM 729 N N . GLY A 1 106 ? 8.031 -8.036 -8.897 1.00 74.62 106 GLY A N 1
ATOM 730 C CA . GLY A 1 106 ? 9.196 -7.729 -9.728 1.00 74.62 106 GLY A CA 1
ATOM 731 C C . GLY A 1 106 ? 10.276 -8.807 -9.651 1.00 74.62 106 GLY A C 1
ATOM 732 O O . GLY A 1 106 ? 10.681 -9.337 -10.684 1.00 74.62 106 GLY A O 1
ATOM 733 N N . ALA A 1 107 ? 10.695 -9.179 -8.439 1.00 78.88 107 ALA A N 1
ATOM 734 C CA . ALA A 1 107 ? 11.703 -10.214 -8.214 1.00 78.88 107 ALA A CA 1
ATOM 735 C C . ALA A 1 107 ? 11.261 -11.590 -8.742 1.00 78.88 107 ALA A C 1
ATOM 737 O O . ALA A 1 107 ? 12.045 -12.299 -9.371 1.00 78.88 107 ALA A O 1
ATOM 738 N N . TRP A 1 108 ? 9.995 -11.959 -8.538 1.00 76.94 108 TRP A N 1
ATOM 739 C CA . TRP A 1 108 ? 9.428 -13.208 -9.044 1.00 76.94 108 TRP A CA 1
ATOM 740 C C . TRP A 1 108 ? 9.435 -13.257 -10.574 1.00 76.94 108 TRP A C 1
ATOM 742 O O . TRP A 1 108 ? 9.847 -14.257 -11.154 1.00 76.94 108 TRP A O 1
ATOM 752 N N . GLY A 1 109 ? 9.056 -12.155 -11.230 1.00 72.88 109 GLY A N 1
ATOM 753 C CA . GLY A 1 109 ? 9.071 -12.047 -12.691 1.00 72.88 109 GLY A CA 1
ATOM 754 C C . GLY A 1 109 ? 10.467 -12.136 -13.322 1.00 72.88 109 GLY A C 1
ATOM 755 O O . GLY A 1 109 ? 10.572 -12.454 -14.507 1.00 72.88 109 GLY A O 1
ATOM 756 N N . LEU A 1 110 ? 11.530 -11.867 -12.554 1.00 72.56 110 LEU A N 1
ATOM 757 C CA . LEU A 1 110 ? 12.920 -12.081 -12.977 1.00 72.56 110 LEU A CA 1
ATOM 758 C C . LEU A 1 110 ? 13.359 -13.542 -12.815 1.00 72.56 110 LEU A C 1
ATOM 760 O O . LEU A 1 110 ? 14.133 -14.019 -13.631 1.00 72.56 110 LEU A O 1
ATOM 764 N N . ARG A 1 111 ? 12.867 -14.254 -11.790 1.00 72.69 111 ARG A N 1
ATOM 765 C CA . ARG A 1 111 ? 13.196 -15.676 -11.547 1.00 72.69 111 ARG A CA 1
ATOM 766 C C . ARG A 1 111 ? 12.457 -16.643 -12.472 1.00 72.69 111 ARG A C 1
ATOM 768 O O . ARG A 1 111 ? 12.884 -17.780 -12.607 1.00 72.69 111 ARG A O 1
ATOM 775 N N . SER A 1 112 ? 11.329 -16.227 -13.043 1.00 64.69 112 SER A N 1
ATOM 776 C CA . SER A 1 112 ? 10.536 -17.029 -13.985 1.00 64.69 112 SER A CA 1
ATOM 777 C C . SER A 1 112 ? 10.964 -16.868 -15.454 1.00 64.69 112 SER A C 1
ATOM 779 O O . SER A 1 112 ? 10.193 -17.236 -16.341 1.00 64.69 112 SER A O 1
ATOM 781 N N . GLN A 1 113 ? 12.118 -16.242 -15.705 1.00 54.25 113 GLN A N 1
ATOM 782 C CA . GLN A 1 113 ? 12.777 -16.134 -17.013 1.00 54.25 113 GLN A CA 1
ATOM 783 C C . GLN A 1 113 ? 13.978 -17.071 -17.053 1.00 54.25 113 GLN A C 1
ATOM 785 O O . GLN A 1 113 ? 14.227 -17.609 -18.150 1.00 54.25 113 GLN A O 1
#

Sequence (113 aa):
MTADRTVRTAIVATAVVAVAVLAGMASIGRLRAGLALDLGLVIGAANGPMIQRSLRLGMGFGALSMVRLLVLSVVAVGLGLALSPSLAWLVLAGVAGAQIILAFAGAWGLRSQ

Foldseek 3Di:
DLLVQLLVQLVVVLVVVLVVLCVVCVVVVNNLLSVLLNLLLVLLSVVSVVVVVCVVVVHDPPVVVVVSVVVSLCVLQVVQVVSPVVNSVSSPVSNVVSNVSSVVSVVVSVVVD

Radius of gyration: 14.85 Å; chains: 1; bounding box: 33×31×38 Å

Secondary structure (DSSP, 8-state):
-HHHHHHHHHHHHHHHHHHHHHHHHHHTT-HHHHHHHHHHHHHHHTHHHHHHHHHHTT--HHHHHHHHHHHHHHHHHHHHHHH-TTTHHHHHHHHHHHHHHHHHHHHHHHHT-